Protein AF-A0A6H1MNM1-F1 (afdb_monomer_lite)

Sequence (146 aa):
MNSWDSDLAYQAVVRAFVDGDPLDQAGGALDVRAVVAGIRADAKDGFLLEEVPWERFPDGLSVREVMERLRSGEAPAVRGALDSLIGLCADDMRASVAPTVPFLIRIGADPEARHRAGALAMTAEVARFRLPGCVLACRHAAVPQR

Structure (mmCIF, N/CA/C/O backbone):
data_AF-A0A6H1MNM1-F1
#
_entry.id   AF-A0A6H1MNM1-F1
#
loop_
_atom_site.group_PDB
_atom_site.id
_atom_site.type_symbol
_atom_site.label_atom_id
_atom_site.label_alt_id
_atom_site.label_comp_id
_atom_site.label_asym_id
_atom_site.label_entity_id
_atom_site.label_seq_id
_atom_site.pdbx_PDB_ins_code
_atom_site.Cartn_x
_atom_site.Cartn_y
_atom_site.Cartn_z
_atom_site.occupancy
_atom_site.B_iso_or_equiv
_atom_site.auth_seq_id
_atom_site.auth_comp_id
_atom_site.auth_asym_id
_atom_site.auth_atom_id
_atom_site.pdbx_PDB_model_num
ATOM 1 N N . MET A 1 1 ? 20.705 18.883 5.497 1.00 36.16 1 MET A N 1
ATOM 2 C CA . MET A 1 1 ? 20.008 18.632 4.218 1.00 36.16 1 MET A CA 1
ATOM 3 C C . MET A 1 1 ? 20.250 17.179 3.891 1.00 36.16 1 MET A C 1
ATOM 5 O O . MET A 1 1 ? 21.360 16.837 3.510 1.00 36.16 1 MET A O 1
ATOM 9 N N . ASN A 1 2 ? 19.276 16.321 4.175 1.00 46.53 2 ASN A N 1
ATOM 10 C CA . ASN A 1 2 ? 19.413 14.894 3.910 1.00 46.53 2 ASN A CA 1
ATOM 11 C C . ASN A 1 2 ? 19.104 14.707 2.424 1.00 46.53 2 ASN A C 1
ATOM 13 O O . ASN A 1 2 ? 18.032 15.092 1.960 1.00 46.53 2 ASN A O 1
ATOM 17 N N . SER A 1 3 ? 20.111 14.266 1.677 1.00 58.44 3 SER A N 1
ATOM 18 C CA . SER A 1 3 ? 20.085 14.168 0.221 1.00 58.44 3 SER A CA 1
ATOM 19 C C . SER A 1 3 ? 19.213 12.983 -0.185 1.00 58.44 3 SER A C 1
ATOM 21 O O . SER A 1 3 ? 19.698 11.863 -0.292 1.00 58.44 3 SER A O 1
ATOM 23 N N . TRP A 1 4 ? 17.919 13.226 -0.372 1.00 58.50 4 TRP A N 1
ATOM 24 C CA . TRP A 1 4 ? 16.970 12.289 -0.987 1.00 58.50 4 TRP A CA 1
ATOM 25 C C . TRP A 1 4 ? 17.471 11.777 -2.353 1.00 58.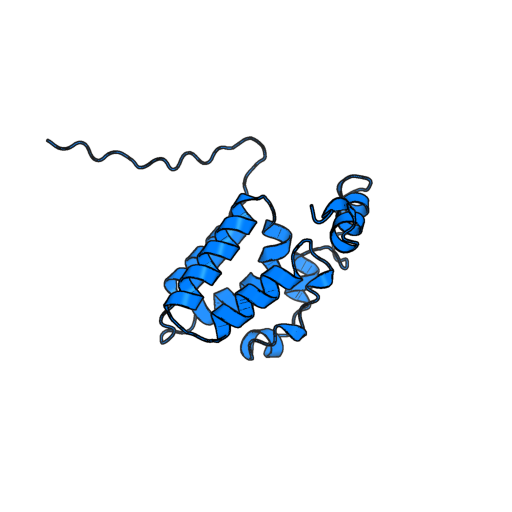50 4 TRP A C 1
ATOM 27 O O . TRP A 1 4 ? 17.188 10.648 -2.728 1.00 58.50 4 TRP A O 1
ATOM 37 N N . ASP A 1 5 ? 18.334 12.544 -3.031 1.00 60.88 5 ASP A N 1
ATOM 38 C CA . ASP A 1 5 ? 19.043 12.156 -4.261 1.00 60.88 5 ASP A CA 1
ATOM 39 C C . ASP A 1 5 ? 20.067 11.011 -4.059 1.00 60.88 5 ASP A C 1
ATOM 41 O O . ASP A 1 5 ? 20.543 10.384 -5.003 1.00 60.88 5 ASP A O 1
ATOM 45 N N . SER A 1 6 ? 20.426 10.705 -2.808 1.00 66.62 6 SER A N 1
ATOM 46 C CA . SER A 1 6 ? 21.313 9.591 -2.438 1.00 66.62 6 SER A CA 1
ATOM 47 C C . SER A 1 6 ? 20.560 8.352 -1.945 1.00 66.62 6 SER A C 1
ATOM 49 O O . SER A 1 6 ? 21.199 7.350 -1.624 1.00 66.62 6 SER A O 1
ATOM 51 N N . ASP A 1 7 ? 19.227 8.406 -1.867 1.00 80.62 7 ASP A N 1
ATOM 52 C CA . ASP A 1 7 ? 18.404 7.243 -1.543 1.00 80.62 7 ASP A CA 1
ATOM 53 C C . ASP A 1 7 ? 18.446 6.245 -2.714 1.00 80.62 7 ASP A C 1
ATOM 55 O O . ASP A 1 7 ? 18.119 6.572 -3.856 1.00 80.62 7 ASP A O 1
ATOM 59 N N . LEU A 1 8 ? 18.870 5.009 -2.436 1.00 82.94 8 LEU A N 1
ATOM 60 C CA . LEU A 1 8 ? 18.999 3.956 -3.443 1.00 82.94 8 LEU A CA 1
ATOM 61 C C . LEU A 1 8 ? 17.650 3.572 -4.064 1.00 82.94 8 LEU A C 1
ATOM 63 O O . LEU A 1 8 ? 17.611 3.241 -5.249 1.00 82.94 8 LEU A O 1
ATOM 67 N N . ALA A 1 9 ? 16.557 3.634 -3.300 1.00 84.44 9 ALA A N 1
ATOM 68 C CA . ALA A 1 9 ? 15.215 3.379 -3.813 1.00 84.44 9 ALA A CA 1
ATOM 69 C C . ALA A 1 9 ? 14.795 4.491 -4.777 1.00 84.44 9 ALA A C 1
ATOM 71 O O . ALA A 1 9 ? 14.304 4.216 -5.873 1.00 84.44 9 ALA A O 1
ATOM 72 N N . TYR A 1 10 ? 15.069 5.745 -4.409 1.00 83.69 10 TYR A N 1
ATOM 73 C CA . TYR A 1 10 ? 14.833 6.894 -5.278 1.00 83.69 10 TYR A CA 1
ATOM 74 C C . TYR A 1 10 ? 15.643 6.789 -6.578 1.00 83.69 10 TYR A C 1
ATOM 76 O O . TYR A 1 10 ? 15.076 6.881 -7.665 1.00 83.69 10 TYR A O 1
ATOM 84 N N . GLN A 1 11 ? 16.942 6.489 -6.496 1.00 86.44 11 GLN A N 1
ATOM 85 C CA . GLN A 1 11 ? 17.795 6.307 -7.676 1.00 86.44 11 GLN A CA 1
ATOM 86 C C . GLN A 1 11 ? 17.340 5.145 -8.566 1.00 86.44 11 GLN A C 1
ATOM 88 O O . GLN A 1 11 ? 17.381 5.257 -9.792 1.00 86.44 11 GLN A O 1
ATOM 93 N N . ALA A 1 12 ? 16.905 4.028 -7.975 1.00 87.06 12 ALA A N 1
ATOM 94 C CA . ALA A 1 12 ? 16.371 2.896 -8.725 1.00 87.06 12 ALA A CA 1
ATOM 95 C C . ALA A 1 12 ? 15.089 3.277 -9.479 1.00 87.06 12 ALA A C 1
ATOM 97 O O . ALA A 1 12 ? 14.951 2.939 -10.653 1.00 87.06 12 ALA A O 1
ATOM 98 N N . VAL A 1 13 ? 14.190 4.029 -8.837 1.00 86.31 13 VAL A N 1
ATOM 99 C CA . VAL A 1 13 ? 12.965 4.541 -9.465 1.00 86.31 13 VAL A CA 1
ATOM 100 C C . VAL A 1 13 ? 13.281 5.531 -10.586 1.00 86.31 13 VAL A C 1
ATOM 102 O O . VAL A 1 13 ? 12.726 5.393 -11.674 1.00 86.31 13 VAL A O 1
ATOM 105 N N . VAL A 1 14 ? 14.200 6.479 -10.377 1.00 85.88 14 VAL A N 1
ATOM 106 C CA . VAL A 1 14 ? 14.624 7.420 -11.429 1.00 85.88 14 VAL A CA 1
ATOM 107 C C . VAL A 1 14 ? 15.159 6.659 -12.642 1.00 85.88 14 VAL A C 1
ATOM 109 O O . VAL A 1 14 ? 14.665 6.849 -13.750 1.00 85.88 14 VAL A O 1
ATOM 112 N N . ARG A 1 15 ? 16.077 5.710 -12.439 1.00 87.62 15 ARG A N 1
ATOM 113 C CA . ARG A 1 15 ? 16.621 4.910 -13.547 1.00 87.62 15 ARG A CA 1
ATOM 114 C C . ARG A 1 15 ? 15.556 4.099 -14.280 1.00 87.62 15 ARG A C 1
ATOM 116 O O . ARG A 1 15 ? 15.642 3.937 -15.490 1.00 87.62 15 ARG A O 1
ATOM 123 N N . ALA A 1 16 ? 14.580 3.562 -13.554 1.00 86.38 16 ALA A N 1
ATOM 124 C CA . ALA A 1 16 ? 13.564 2.689 -14.126 1.00 86.38 16 ALA A CA 1
ATOM 125 C C . ALA A 1 16 ? 12.464 3.444 -14.891 1.00 86.38 16 ALA A C 1
ATOM 127 O O . ALA A 1 16 ? 11.953 2.916 -15.873 1.00 86.38 16 ALA A O 1
ATOM 128 N N . PHE A 1 17 ? 12.089 4.649 -14.446 1.00 86.00 17 PHE A N 1
ATOM 129 C CA . PHE A 1 17 ? 10.905 5.360 -14.954 1.00 86.00 17 PHE A CA 1
ATOM 130 C C . PHE A 1 17 ? 11.195 6.721 -15.597 1.00 86.00 17 PHE A C 1
ATOM 132 O O . PHE A 1 17 ? 10.358 7.212 -16.352 1.00 86.00 17 PHE A O 1
ATOM 139 N N . VAL A 1 18 ? 12.332 7.350 -15.282 1.00 85.81 18 VAL A N 1
ATOM 140 C CA . VAL A 1 18 ? 12.777 8.605 -15.916 1.00 85.81 18 VAL A CA 1
ATOM 141 C C . VAL A 1 18 ? 13.750 8.297 -17.048 1.00 85.81 18 VAL A C 1
ATOM 143 O O . VAL A 1 18 ? 13.580 8.805 -18.153 1.00 85.81 18 VAL A O 1
ATOM 146 N N . ASP A 1 19 ? 14.735 7.435 -16.782 1.00 88.06 19 ASP A N 1
ATOM 147 C CA . ASP A 1 19 ? 15.764 7.072 -17.765 1.00 88.06 19 ASP A CA 1
ATOM 148 C C . ASP A 1 19 ? 15.396 5.827 -18.599 1.00 88.06 19 ASP A C 1
ATOM 150 O O . ASP A 1 19 ? 16.060 5.532 -19.594 1.00 88.06 19 ASP A O 1
ATOM 154 N N . GLY A 1 20 ? 14.358 5.089 -18.193 1.00 86.44 20 GLY A N 1
ATOM 155 C CA . GLY A 1 20 ? 13.905 3.837 -18.808 1.00 86.44 20 GLY A CA 1
ATOM 156 C C . GLY A 1 20 ? 12.449 3.882 -19.275 1.00 86.44 20 GLY A C 1
ATOM 157 O O . GLY A 1 20 ? 11.745 4.867 -19.051 1.00 86.44 20 GLY A O 1
ATOM 158 N N . ASP A 1 21 ? 11.987 2.807 -19.923 1.00 87.62 21 ASP A N 1
ATOM 159 C CA . ASP A 1 21 ? 10.570 2.638 -20.263 1.00 87.62 21 ASP A CA 1
ATOM 160 C C . ASP A 1 21 ? 9.802 2.092 -19.040 1.00 87.62 21 ASP A C 1
ATOM 162 O O . ASP A 1 21 ? 10.083 0.978 -18.582 1.00 87.62 21 ASP A O 1
ATOM 166 N N . PRO A 1 22 ? 8.794 2.816 -18.513 1.00 83.12 22 PRO A N 1
ATOM 167 C CA . PRO A 1 22 ? 7.933 2.326 -17.438 1.00 83.12 22 PRO A CA 1
ATOM 168 C C . PRO A 1 22 ? 7.313 0.945 -17.690 1.00 83.12 22 PRO A C 1
ATOM 170 O O . PRO A 1 22 ? 7.020 0.221 -16.735 1.00 83.12 22 PRO A O 1
ATOM 173 N N . LEU A 1 23 ? 7.083 0.573 -18.954 1.00 89.06 23 LEU A N 1
ATOM 174 C CA . LEU A 1 23 ? 6.503 -0.720 -19.317 1.00 89.06 23 LEU A CA 1
ATOM 175 C C . LEU A 1 23 ? 7.450 -1.893 -19.048 1.00 89.06 23 LEU A C 1
ATOM 177 O O . LEU A 1 23 ? 6.960 -2.981 -18.746 1.00 89.06 23 LEU A O 1
ATOM 181 N N . ASP A 1 24 ? 8.766 -1.674 -19.047 1.00 90.56 24 ASP A N 1
ATOM 182 C CA . ASP A 1 24 ? 9.751 -2.708 -18.699 1.00 90.56 24 ASP A CA 1
ATOM 183 C C . ASP A 1 24 ? 9.630 -3.148 -17.235 1.00 90.56 24 ASP A C 1
ATOM 185 O O . ASP A 1 24 ? 10.057 -4.240 -16.860 1.00 90.56 24 ASP A O 1
ATOM 189 N N . GLN A 1 25 ? 9.019 -2.311 -16.392 1.00 89.81 25 GLN A N 1
ATOM 190 C CA . GLN A 1 25 ? 8.788 -2.623 -14.986 1.00 89.81 25 GLN A CA 1
ATOM 191 C C . GLN A 1 25 ? 7.487 -3.391 -14.752 1.00 89.81 25 GLN A C 1
ATOM 193 O O . GLN A 1 25 ? 7.269 -3.858 -13.634 1.00 89.81 25 GLN A O 1
ATOM 198 N N . ALA A 1 26 ? 6.620 -3.538 -15.760 1.00 92.00 26 ALA A N 1
ATOM 199 C CA . ALA A 1 26 ? 5.319 -4.178 -15.604 1.00 92.00 26 ALA A CA 1
ATOM 200 C C . ALA A 1 26 ? 5.458 -5.628 -15.109 1.00 92.00 26 ALA A C 1
ATOM 202 O O . ALA A 1 26 ? 6.171 -6.444 -15.687 1.00 92.00 26 ALA A O 1
ATOM 203 N N . GLY A 1 27 ? 4.763 -5.962 -14.018 1.00 91.19 27 GLY A N 1
ATOM 204 C CA . GLY A 1 27 ? 4.884 -7.267 -13.359 1.00 91.19 27 GLY A CA 1
ATOM 205 C C . GLY A 1 27 ? 6.164 -7.462 -12.531 1.00 91.19 27 GLY A C 1
ATOM 206 O O . GLY A 1 27 ? 6.317 -8.506 -11.898 1.00 91.19 27 GLY A O 1
ATOM 207 N N . GLY A 1 28 ? 7.073 -6.485 -12.526 1.00 90.44 28 GLY A N 1
ATOM 208 C CA . GLY A 1 28 ? 8.366 -6.541 -11.854 1.00 90.44 28 GLY A CA 1
ATOM 209 C C . GLY A 1 28 ? 8.348 -6.049 -10.405 1.00 90.44 28 GLY A C 1
ATOM 210 O O . GLY A 1 28 ? 7.309 -5.758 -9.815 1.00 90.44 28 GLY A O 1
ATOM 211 N N . ALA A 1 29 ? 9.542 -5.931 -9.820 1.00 91.12 29 ALA A N 1
ATOM 212 C CA . ALA A 1 29 ? 9.719 -5.570 -8.412 1.00 91.12 29 ALA A CA 1
ATOM 213 C C . ALA A 1 29 ? 9.285 -4.132 -8.066 1.00 91.12 29 ALA A C 1
ATOM 215 O O . ALA A 1 29 ? 9.018 -3.869 -6.894 1.00 91.12 29 ALA A O 1
ATOM 216 N N . LEU A 1 30 ? 9.217 -3.241 -9.063 1.00 89.81 30 LEU A N 1
ATOM 217 C CA . LEU A 1 30 ? 8.780 -1.847 -8.931 1.00 89.81 30 LEU A CA 1
ATOM 218 C C . LEU A 1 30 ? 7.331 -1.618 -9.406 1.00 89.81 30 LEU A C 1
ATOM 220 O O . LEU A 1 30 ? 6.793 -0.528 -9.220 1.00 89.81 30 LEU A O 1
ATOM 224 N N . ASP A 1 31 ? 6.665 -2.626 -9.986 1.00 91.50 31 ASP A N 1
ATOM 225 C CA . ASP A 1 31 ? 5.236 -2.532 -10.300 1.00 91.50 31 ASP A CA 1
ATOM 226 C C . ASP A 1 31 ? 4.424 -2.701 -9.016 1.00 91.50 31 ASP A C 1
ATOM 228 O O . ASP A 1 31 ? 4.266 -3.803 -8.486 1.00 91.50 31 ASP A O 1
ATOM 232 N N . VAL A 1 32 ? 3.857 -1.594 -8.538 1.00 90.69 32 VAL A N 1
ATOM 233 C CA . VAL A 1 32 ? 2.963 -1.551 -7.374 1.00 90.69 32 VAL A CA 1
ATOM 234 C C . VAL A 1 32 ? 1.877 -2.624 -7.429 1.00 90.69 32 VAL A C 1
ATOM 236 O O . VAL A 1 32 ? 1.554 -3.213 -6.399 1.00 90.69 32 VAL A O 1
ATOM 239 N N . ARG A 1 33 ? 1.308 -2.911 -8.606 1.00 91.44 33 ARG A N 1
ATOM 240 C CA . ARG A 1 33 ? 0.240 -3.912 -8.744 1.00 91.44 33 ARG A CA 1
ATOM 241 C C . ARG A 1 33 ? 0.778 -5.308 -8.474 1.00 91.44 33 ARG A C 1
ATOM 243 O O . ARG A 1 33 ? 0.128 -6.076 -7.770 1.00 91.44 33 ARG A O 1
ATOM 250 N N . ALA A 1 34 ? 1.965 -5.614 -8.997 1.00 94.94 34 ALA A N 1
ATOM 251 C CA . ALA A 1 34 ? 2.639 -6.887 -8.769 1.00 94.94 34 ALA A CA 1
ATOM 252 C C . ALA A 1 34 ? 3.027 -7.045 -7.295 1.00 94.94 34 ALA A C 1
ATOM 254 O O . ALA A 1 34 ? 2.764 -8.089 -6.700 1.00 94.94 34 ALA A O 1
ATOM 255 N N . VAL A 1 35 ? 3.558 -5.985 -6.677 1.00 94.94 35 VAL A N 1
ATOM 256 C CA . VAL A 1 35 ? 3.895 -5.980 -5.248 1.00 94.94 35 VAL A CA 1
ATOM 257 C C . VAL A 1 35 ? 2.651 -6.207 -4.390 1.00 94.94 35 VAL A C 1
ATOM 259 O O . VAL A 1 35 ? 2.629 -7.136 -3.588 1.00 94.94 35 VAL A O 1
ATOM 262 N N . VAL A 1 36 ? 1.581 -5.434 -4.590 1.00 94.38 36 VAL A N 1
ATOM 263 C CA . VAL A 1 36 ? 0.327 -5.563 -3.825 1.00 94.38 36 VAL A CA 1
ATOM 264 C C . VAL A 1 36 ? -0.333 -6.936 -4.013 1.00 94.38 36 VAL A C 1
ATOM 266 O O . VAL A 1 36 ? -0.874 -7.508 -3.054 1.00 94.38 36 VAL A O 1
ATOM 269 N N . ALA A 1 37 ? -0.287 -7.481 -5.232 1.00 94.62 37 ALA A N 1
ATOM 270 C CA . ALA A 1 37 ? -0.771 -8.826 -5.531 1.00 94.62 37 ALA A CA 1
ATOM 271 C C . ALA A 1 37 ? 0.075 -9.910 -4.845 1.00 94.62 37 ALA A C 1
ATOM 273 O O . ALA A 1 37 ? -0.480 -10.911 -4.396 1.00 94.62 37 ALA A O 1
ATOM 274 N N . GLY A 1 38 ? 1.386 -9.689 -4.720 1.00 95.62 38 GLY A N 1
ATOM 275 C CA . GLY A 1 38 ? 2.326 -10.601 -4.069 1.00 95.62 38 GLY A CA 1
ATOM 276 C C . GLY A 1 38 ? 2.230 -10.639 -2.542 1.00 95.62 38 GLY A C 1
ATOM 277 O O . GLY A 1 38 ? 2.637 -11.632 -1.942 1.00 95.62 38 GLY A O 1
ATOM 278 N N . ILE A 1 39 ? 1.664 -9.611 -1.896 1.00 95.50 39 ILE A N 1
ATOM 279 C CA . ILE A 1 39 ? 1.437 -9.634 -0.443 1.00 95.50 39 ILE A CA 1
ATOM 280 C C . ILE A 1 39 ? 0.437 -10.753 -0.116 1.00 95.50 39 ILE A C 1
ATOM 282 O O . ILE A 1 39 ? -0.708 -10.750 -0.589 1.00 95.50 39 ILE A O 1
ATOM 286 N N . ARG A 1 40 ? 0.855 -11.690 0.735 1.00 95.94 40 ARG A N 1
ATOM 287 C CA . ARG A 1 40 ? 0.040 -12.841 1.138 1.00 95.94 40 ARG A CA 1
ATOM 288 C C . ARG A 1 40 ? -1.237 -12.409 1.865 1.00 95.94 40 ARG A C 1
ATOM 290 O O . ARG A 1 40 ? -1.288 -11.363 2.511 1.00 95.94 40 ARG A O 1
ATOM 297 N N . ALA A 1 41 ? -2.285 -13.224 1.764 1.00 93.75 41 ALA A N 1
ATOM 298 C CA . ALA A 1 41 ? -3.562 -12.939 2.419 1.00 93.75 41 ALA A CA 1
ATOM 299 C C . ALA A 1 41 ? -3.434 -12.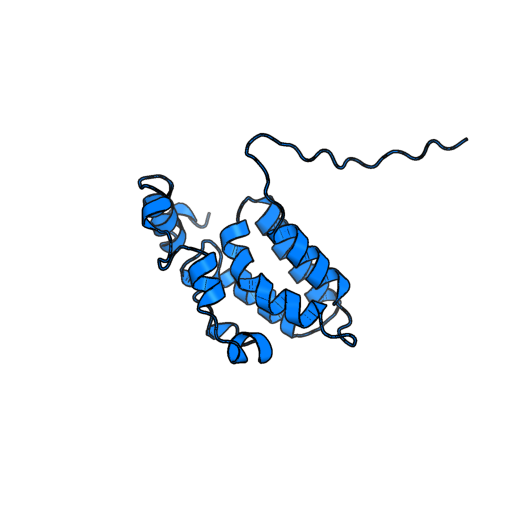888 3.951 1.00 93.75 41 ALA A C 1
ATOM 301 O O . ALA A 1 41 ? -3.934 -11.956 4.569 1.00 93.75 41 ALA A O 1
ATOM 302 N N . ASP A 1 42 ? -2.692 -13.821 4.547 1.00 95.31 42 ASP A N 1
ATOM 303 C CA . ASP A 1 42 ? -2.431 -13.854 5.989 1.00 95.31 42 ASP A CA 1
ATOM 304 C C . ASP A 1 42 ? -1.599 -12.660 6.473 1.00 95.31 42 ASP A C 1
ATOM 306 O O . ASP A 1 42 ? -1.855 -12.144 7.558 1.00 95.31 42 ASP A O 1
ATOM 310 N N . ALA A 1 43 ? -0.677 -12.153 5.649 1.00 95.56 43 ALA A N 1
ATOM 311 C CA . ALA A 1 43 ? 0.036 -10.913 5.947 1.00 95.56 43 ALA A CA 1
ATOM 312 C C . ALA A 1 43 ? -0.915 -9.706 6.015 1.00 95.56 43 ALA A C 1
ATOM 314 O O . ALA A 1 43 ? -0.830 -8.901 6.942 1.00 95.56 43 ALA A O 1
ATOM 315 N N . LYS A 1 44 ? -1.868 -9.606 5.078 1.00 93.44 44 LYS A N 1
ATOM 316 C CA . LYS A 1 44 ? -2.902 -8.551 5.072 1.00 93.44 44 LYS A CA 1
ATOM 317 C C . LYS A 1 44 ? -3.807 -8.650 6.300 1.00 93.44 44 LYS A C 1
ATOM 319 O O . LYS A 1 44 ? -4.122 -7.631 6.907 1.00 93.44 44 LYS A O 1
ATOM 324 N N . ASP A 1 45 ? -4.206 -9.869 6.653 1.00 90.75 45 ASP A N 1
ATOM 325 C CA . ASP A 1 45 ? -5.158 -10.144 7.733 1.00 90.75 45 ASP A CA 1
ATOM 326 C C . ASP A 1 45 ? -4.528 -9.961 9.117 1.00 90.75 45 ASP A C 1
ATOM 328 O O . ASP A 1 45 ? -5.157 -9.414 10.019 1.00 90.75 45 ASP A O 1
ATOM 332 N N . GLY A 1 46 ? -3.268 -10.370 9.275 1.00 91.31 46 GLY A N 1
ATOM 333 C CA . GLY A 1 46 ? -2.491 -10.215 10.505 1.00 91.31 46 GLY A CA 1
ATOM 334 C C . GLY A 1 46 ? -1.815 -8.852 10.664 1.00 91.31 46 GLY A C 1
ATOM 335 O O . GLY A 1 46 ? -1.168 -8.616 11.686 1.00 91.31 46 GLY A O 1
ATOM 336 N N . PHE A 1 47 ? -1.951 -7.962 9.674 1.00 93.25 47 PHE A N 1
ATOM 337 C CA . PHE A 1 47 ? -1.264 -6.669 9.637 1.00 93.25 47 PHE A CA 1
ATOM 338 C C . PHE A 1 47 ? 0.269 -6.821 9.752 1.00 93.25 47 PHE A C 1
ATOM 340 O O . PHE A 1 47 ? 0.928 -6.117 10.519 1.00 93.25 47 PHE A O 1
ATOM 347 N N . LEU A 1 48 ? 0.832 -7.785 9.015 1.00 95.19 48 LEU A N 1
ATOM 348 C CA . LEU A 1 48 ? 2.266 -8.096 8.984 1.00 95.19 48 LEU A CA 1
ATOM 349 C C . LEU A 1 48 ? 2.976 -7.153 8.009 1.00 95.19 48 LEU A C 1
ATOM 351 O O . LEU A 1 48 ? 3.186 -7.471 6.836 1.00 95.19 48 LEU A O 1
ATOM 355 N N . LEU A 1 49 ? 3.273 -5.941 8.473 1.00 95.25 49 LEU A N 1
ATOM 356 C CA . LEU A 1 49 ? 3.873 -4.900 7.640 1.00 95.25 49 LEU A CA 1
ATOM 357 C C . LEU A 1 49 ? 5.290 -5.267 7.187 1.00 95.25 49 LEU A C 1
ATOM 359 O O . LEU A 1 49 ? 5.720 -4.828 6.130 1.00 95.25 49 LEU A O 1
ATOM 363 N N . GLU A 1 50 ? 6.019 -6.073 7.947 1.00 95.25 50 GLU A N 1
ATOM 364 C CA . GLU A 1 50 ? 7.361 -6.557 7.623 1.00 95.25 50 GLU A CA 1
ATOM 365 C C . GLU A 1 50 ? 7.435 -7.421 6.354 1.00 95.25 50 GLU A C 1
ATOM 367 O O . GLU A 1 50 ? 8.501 -7.514 5.755 1.00 95.25 50 GLU A O 1
ATOM 372 N N . GLU A 1 51 ? 6.315 -8.004 5.918 1.00 95.06 51 GLU A N 1
ATOM 373 C CA . GLU A 1 51 ? 6.225 -8.827 4.700 1.00 95.06 51 GLU A CA 1
ATOM 374 C C . GLU A 1 51 ? 6.098 -7.986 3.417 1.00 95.06 51 GLU A C 1
ATOM 376 O O . GLU A 1 51 ? 6.090 -8.514 2.302 1.00 95.06 51 GLU A O 1
ATOM 381 N N . VAL A 1 52 ? 5.962 -6.666 3.550 1.00 96.50 52 VAL A N 1
ATOM 382 C CA . VAL A 1 52 ? 5.884 -5.743 2.417 1.00 96.50 52 VAL A CA 1
ATOM 383 C C . VAL A 1 52 ? 7.289 -5.204 2.120 1.00 96.50 52 VAL A C 1
ATOM 385 O O . VAL A 1 52 ? 7.955 -4.720 3.036 1.00 96.50 52 VAL A O 1
ATOM 388 N N . PRO A 1 53 ? 7.748 -5.227 0.854 1.00 95.00 53 PRO A N 1
ATOM 389 C CA . PRO A 1 53 ? 9.079 -4.751 0.479 1.00 95.00 53 PRO A CA 1
ATOM 390 C C . PRO A 1 53 ? 9.107 -3.219 0.363 1.00 95.00 53 PRO A C 1
ATOM 392 O O . PRO A 1 53 ? 9.196 -2.652 -0.730 1.00 95.00 53 PRO A O 1
ATOM 395 N N . TRP A 1 54 ? 8.947 -2.538 1.495 1.00 94.44 54 TRP A N 1
ATOM 396 C CA . TRP A 1 54 ? 8.865 -1.079 1.588 1.00 94.44 54 TRP A CA 1
ATOM 397 C C . TRP A 1 54 ? 10.088 -0.373 1.005 1.00 94.44 54 TRP A C 1
ATOM 399 O O . TRP A 1 54 ? 9.955 0.679 0.392 1.00 94.44 54 TRP A O 1
ATOM 409 N N . GLU A 1 55 ? 11.270 -0.967 1.143 1.00 92.56 55 GLU A N 1
ATOM 410 C CA . GLU A 1 55 ? 12.548 -0.447 0.655 1.00 92.56 55 GLU A CA 1
ATOM 411 C C . GLU A 1 55 ? 12.622 -0.283 -0.870 1.00 92.56 55 GLU A C 1
ATOM 413 O O . GLU A 1 55 ? 13.569 0.305 -1.381 1.00 92.56 55 GLU A O 1
ATOM 418 N N . ARG A 1 56 ? 11.638 -0.799 -1.615 1.00 91.50 56 ARG A N 1
ATOM 419 C CA . ARG A 1 56 ? 11.554 -0.643 -3.074 1.00 91.50 56 ARG A CA 1
ATOM 420 C C . ARG A 1 56 ? 10.924 0.673 -3.509 1.00 91.50 56 ARG A C 1
ATOM 422 O O . ARG A 1 56 ? 10.986 1.005 -4.690 1.00 91.50 56 ARG A O 1
ATOM 429 N N . PHE A 1 57 ? 10.305 1.399 -2.583 1.00 90.31 57 PHE A N 1
ATOM 430 C CA . PHE A 1 57 ? 9.599 2.636 -2.873 1.00 90.31 57 PHE A CA 1
ATOM 431 C C . PHE A 1 57 ? 10.254 3.808 -2.137 1.00 90.31 57 PHE A C 1
ATOM 433 O O . PHE A 1 57 ? 10.622 3.653 -0.969 1.00 90.31 57 PHE A O 1
ATOM 440 N N . PRO A 1 58 ? 10.364 4.989 -2.773 1.00 88.31 58 PRO A N 1
ATOM 441 C CA . PRO A 1 58 ? 10.817 6.203 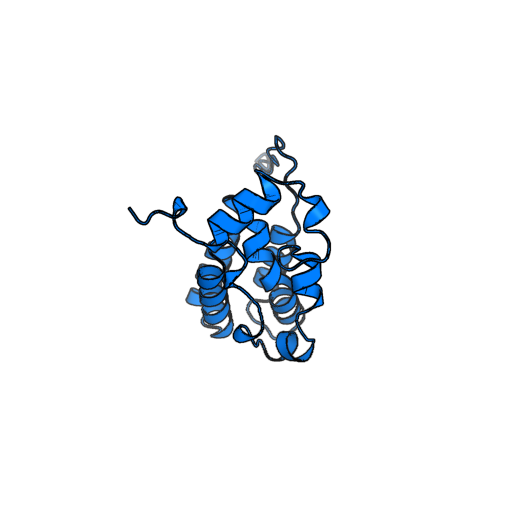-2.101 1.00 88.31 58 PRO A CA 1
ATOM 442 C C . PRO A 1 58 ? 9.981 6.461 -0.845 1.00 88.31 58 PRO A C 1
ATOM 444 O O . PRO A 1 58 ? 8.759 6.326 -0.894 1.00 88.31 58 PRO A O 1
ATOM 447 N N . ASP A 1 59 ? 10.619 6.780 0.279 1.00 89.06 59 ASP A N 1
ATOM 448 C CA . ASP A 1 59 ? 9.968 6.943 1.591 1.00 89.06 59 ASP A CA 1
ATOM 449 C C . ASP A 1 59 ? 9.181 5.723 2.110 1.00 89.06 59 ASP A C 1
ATOM 451 O O . ASP A 1 59 ? 8.467 5.819 3.110 1.00 89.06 59 ASP A O 1
ATOM 455 N N . GLY A 1 60 ? 9.323 4.539 1.508 1.00 91.88 60 GLY A N 1
ATOM 456 C CA . GLY A 1 60 ? 8.536 3.367 1.891 1.00 91.88 60 GLY A CA 1
ATOM 457 C C . GLY A 1 60 ? 8.723 2.949 3.354 1.00 91.88 60 GLY A C 1
ATOM 458 O O . GLY A 1 60 ? 7.757 2.552 4.007 1.00 91.88 60 GLY A O 1
ATOM 459 N N . LEU A 1 61 ? 9.928 3.091 3.917 1.00 92.81 61 LEU A N 1
ATOM 460 C CA . LEU A 1 61 ? 10.163 2.836 5.346 1.00 92.81 61 LEU A CA 1
ATOM 461 C C . LEU A 1 61 ? 9.408 3.833 6.239 1.00 92.81 61 LEU A C 1
ATOM 463 O O . LEU A 1 61 ? 8.809 3.430 7.235 1.00 92.81 61 LEU A O 1
ATOM 467 N N . SER A 1 62 ? 9.349 5.106 5.845 1.00 92.50 62 SER A N 1
ATOM 468 C CA . SER A 1 62 ? 8.534 6.124 6.517 1.00 92.50 62 SER A CA 1
ATOM 469 C C . SER A 1 62 ? 7.043 5.767 6.446 1.00 92.50 62 SER A C 1
ATOM 471 O O . SER A 1 62 ? 6.327 5.882 7.443 1.00 92.50 62 SER A O 1
ATOM 473 N N . VAL A 1 63 ? 6.566 5.259 5.301 1.00 95.19 63 VAL A N 1
ATOM 474 C CA . VAL A 1 63 ? 5.186 4.759 5.148 1.00 95.19 63 VAL A CA 1
ATOM 475 C C . VAL A 1 63 ? 4.909 3.590 6.094 1.00 95.19 63 VAL A C 1
ATOM 477 O O . VAL A 1 63 ? 3.865 3.567 6.751 1.00 95.19 63 VAL A O 1
ATOM 480 N N . ARG A 1 64 ? 5.849 2.645 6.225 1.00 95.94 64 ARG A N 1
ATOM 481 C CA . ARG A 1 64 ? 5.741 1.540 7.187 1.00 95.94 64 ARG A CA 1
ATOM 482 C C . ARG A 1 64 ? 5.586 2.056 8.614 1.00 95.94 64 ARG A C 1
ATOM 484 O O . ARG A 1 64 ? 4.683 1.614 9.319 1.00 95.94 64 ARG A O 1
ATOM 491 N N . GLU A 1 65 ? 6.424 2.997 9.041 1.00 93.75 65 GLU A N 1
ATOM 492 C CA . GLU A 1 65 ? 6.337 3.577 10.387 1.00 93.75 65 GLU A CA 1
ATOM 493 C C . GLU A 1 65 ? 4.988 4.257 10.643 1.00 93.75 65 GLU A C 1
ATOM 495 O O . GLU A 1 65 ? 4.423 4.153 11.734 1.00 93.75 65 GLU A O 1
ATOM 500 N N 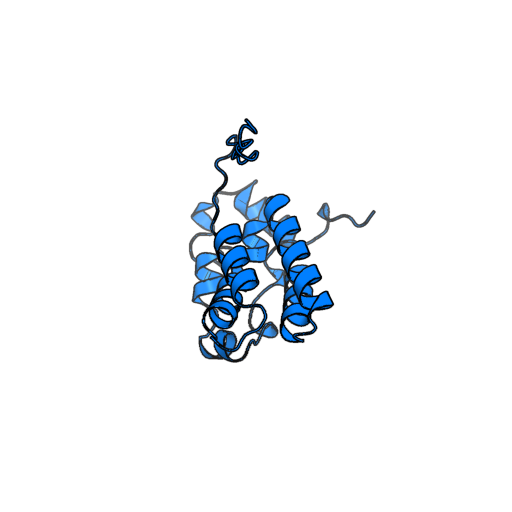. VAL A 1 66 ? 4.442 4.937 9.634 1.00 94.25 66 VAL A N 1
ATOM 501 C CA . VAL A 1 66 ? 3.104 5.532 9.699 1.00 94.25 66 VAL A CA 1
ATOM 502 C C . VAL A 1 66 ? 2.028 4.451 9.873 1.00 94.25 66 VAL A C 1
ATOM 504 O O . VAL A 1 66 ? 1.124 4.616 10.694 1.00 94.25 66 VAL A O 1
ATOM 507 N N . MET A 1 67 ? 2.144 3.321 9.173 1.00 94.31 67 MET A N 1
ATOM 508 C CA . MET A 1 67 ? 1.222 2.190 9.316 1.00 94.31 67 MET A CA 1
ATOM 509 C C . MET A 1 67 ? 1.334 1.492 10.679 1.00 94.31 67 MET A C 1
ATOM 511 O O . MET A 1 67 ? 0.308 1.107 11.238 1.00 94.31 67 MET A O 1
ATOM 515 N N . GLU A 1 68 ? 2.528 1.391 11.269 1.00 92.06 68 GLU A N 1
ATOM 516 C CA . GLU A 1 68 ? 2.704 0.882 12.642 1.00 92.06 68 GLU A CA 1
ATOM 517 C C . GLU A 1 68 ? 1.993 1.776 13.671 1.00 92.06 68 GLU A C 1
ATOM 519 O O . GLU A 1 68 ? 1.325 1.291 14.587 1.00 92.06 68 GLU A O 1
ATOM 524 N N . ARG A 1 69 ? 2.045 3.104 13.493 1.00 89.00 69 ARG A N 1
ATOM 525 C CA . ARG A 1 69 ? 1.276 4.034 14.344 1.00 89.00 69 ARG A CA 1
ATOM 526 C C . ARG A 1 69 ? -0.224 3.815 14.186 1.00 89.00 69 ARG A C 1
ATOM 528 O O . ARG A 1 69 ? -0.955 3.865 15.173 1.00 89.00 69 ARG A O 1
ATOM 535 N N . LEU A 1 70 ? -0.678 3.528 12.968 1.00 87.44 70 LEU A N 1
ATOM 536 C CA . LEU A 1 70 ? -2.078 3.233 12.674 1.00 87.44 70 LEU A CA 1
ATOM 537 C C . LEU A 1 70 ? -2.523 1.917 13.340 1.00 87.44 70 LEU A C 1
ATOM 539 O O . LEU A 1 70 ? -3.610 1.869 13.916 1.00 87.44 70 LEU A O 1
ATOM 543 N N . ARG A 1 71 ? -1.650 0.898 13.363 1.00 85.50 71 ARG A N 1
ATOM 544 C CA . ARG A 1 71 ? -1.859 -0.381 14.067 1.00 85.50 71 ARG A CA 1
ATOM 545 C C . ARG A 1 71 ? -2.079 -0.210 15.569 1.00 85.50 71 ARG A C 1
ATOM 547 O O . ARG A 1 71 ? -2.861 -0.954 16.149 1.00 85.50 71 ARG A O 1
ATOM 554 N N . SER A 1 72 ? -1.402 0.757 16.195 1.00 81.12 72 SER A N 1
ATOM 555 C CA . SER A 1 72 ? -1.503 0.977 17.646 1.00 81.12 72 SER A CA 1
ATOM 556 C C . SER A 1 72 ? -2.906 1.392 18.111 1.00 81.12 72 SER A C 1
ATOM 558 O O . SER A 1 72 ? -3.238 1.208 19.277 1.00 81.12 72 SER A O 1
ATOM 560 N N . GLY A 1 73 ? -3.742 1.932 17.213 1.00 75.75 73 GLY A N 1
ATOM 561 C CA . GLY A 1 73 ? -5.146 2.259 17.492 1.00 75.75 73 GLY A CA 1
ATOM 562 C C . GLY A 1 73 ? -5.374 3.501 18.364 1.00 75.75 73 GLY A C 1
ATOM 563 O O . GLY A 1 73 ? -6.523 3.874 18.609 1.00 75.75 73 GLY A O 1
ATOM 564 N N . GLU A 1 74 ? -4.312 4.181 18.801 1.00 79.62 74 GLU A N 1
ATOM 565 C CA . GLU A 1 74 ? -4.413 5.397 19.608 1.00 79.62 74 GLU A CA 1
ATOM 566 C C . GLU A 1 74 ? -4.976 6.558 18.781 1.00 79.62 74 GLU A C 1
ATOM 568 O O . GLU A 1 74 ? -4.378 6.993 17.797 1.00 79.62 74 GLU A O 1
ATOM 573 N N . ALA A 1 75 ? -6.133 7.097 19.175 1.00 75.50 75 ALA A N 1
ATOM 574 C CA . ALA A 1 75 ? -6.903 8.011 18.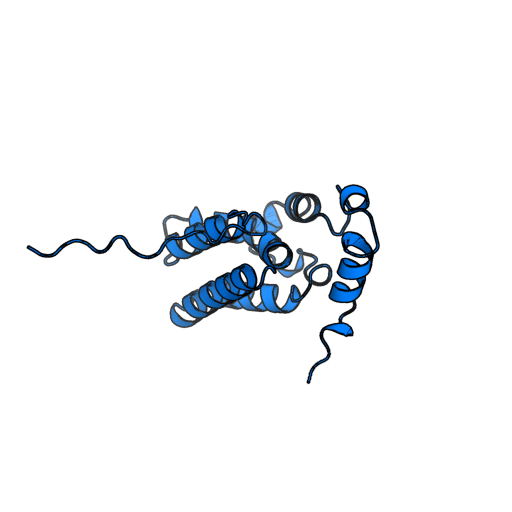323 1.00 75.50 75 ALA A CA 1
ATOM 575 C C . ALA A 1 75 ? -6.128 9.252 17.810 1.00 75.50 75 ALA A C 1
ATOM 577 O O . ALA A 1 75 ? -6.289 9.590 16.631 1.00 75.50 75 ALA A O 1
ATOM 578 N N . PRO A 1 76 ? -5.279 9.931 18.613 1.00 79.38 76 PRO A N 1
ATOM 579 C CA . PRO A 1 76 ? -4.438 11.021 18.111 1.00 79.38 76 PRO A CA 1
ATOM 580 C C . PRO A 1 76 ? -3.368 10.535 17.125 1.00 79.38 76 PRO A C 1
ATOM 582 O O . PRO A 1 76 ? -3.109 11.198 16.120 1.00 79.38 76 PRO A O 1
ATOM 585 N N . ALA A 1 77 ? -2.779 9.364 17.387 1.00 83.12 77 ALA A N 1
ATOM 586 C CA . ALA A 1 77 ? -1.753 8.765 16.539 1.00 83.12 77 ALA A CA 1
ATOM 587 C C . ALA A 1 77 ? -2.332 8.323 15.191 1.00 83.12 77 ALA A C 1
ATOM 589 O O . ALA A 1 77 ? -1.720 8.567 14.155 1.00 83.12 77 ALA A O 1
ATOM 590 N N . VAL A 1 78 ? -3.542 7.756 15.188 1.00 84.25 78 VAL A N 1
ATOM 591 C CA . VAL A 1 78 ? -4.228 7.333 13.964 1.00 84.25 78 VAL A CA 1
ATOM 592 C C . VAL A 1 78 ? -4.566 8.529 13.079 1.00 84.25 78 VAL A C 1
ATOM 594 O O . VAL A 1 78 ? -4.324 8.476 11.877 1.00 84.25 78 VAL A O 1
ATOM 597 N N . ARG A 1 79 ? -5.072 9.634 13.644 1.00 85.00 79 ARG A N 1
ATOM 598 C CA . ARG A 1 79 ? -5.328 10.850 12.854 1.00 85.00 79 ARG A CA 1
ATOM 599 C C . ARG A 1 79 ? -4.039 11.380 12.219 1.00 85.00 79 ARG A C 1
ATOM 601 O O . ARG A 1 79 ? -4.013 11.572 11.010 1.00 85.00 79 ARG A O 1
ATOM 608 N N . GLY A 1 80 ? -2.976 11.543 13.008 1.00 89.38 80 GLY A N 1
ATOM 609 C CA . GLY A 1 80 ? -1.689 12.016 12.489 1.00 89.38 80 GLY A CA 1
ATOM 610 C C . GLY A 1 80 ? -1.078 11.078 11.442 1.00 89.38 80 GLY A C 1
ATOM 611 O O . GLY A 1 80 ? -0.463 11.543 10.483 1.00 89.38 80 GLY A O 1
ATOM 612 N N . ALA A 1 81 ? -1.284 9.765 11.580 1.00 92.19 81 ALA A N 1
ATOM 613 C CA . ALA A 1 81 ? -0.854 8.779 10.596 1.00 92.19 81 ALA A CA 1
ATOM 614 C C . ALA A 1 81 ? -1.605 8.934 9.264 1.00 92.19 81 ALA A C 1
ATOM 616 O O . ALA A 1 81 ? -0.973 9.018 8.213 1.00 92.19 81 ALA A O 1
ATOM 617 N N . LEU A 1 82 ? -2.937 9.039 9.300 1.00 91.38 82 LEU A N 1
ATOM 618 C CA . LEU A 1 82 ? -3.745 9.261 8.098 1.00 91.38 82 LEU A CA 1
ATOM 619 C C . LEU A 1 82 ? -3.367 10.583 7.412 1.00 91.38 82 LEU A C 1
ATOM 621 O O . LEU A 1 82 ? -3.132 10.584 6.209 1.00 91.38 82 LEU A O 1
ATOM 625 N N . ASP A 1 83 ? -3.219 11.673 8.170 1.00 91.12 83 ASP A N 1
ATOM 626 C CA . ASP A 1 83 ? -2.809 12.980 7.634 1.00 91.12 83 ASP A CA 1
ATOM 627 C C . ASP A 1 83 ? -1.423 12.910 6.958 1.00 91.12 83 ASP A C 1
ATOM 629 O O . ASP A 1 83 ? -1.205 13.524 5.912 1.00 91.12 83 ASP A O 1
ATOM 633 N N . SER A 1 84 ? -0.505 12.100 7.499 1.00 93.69 84 SER A N 1
ATOM 634 C CA . SER A 1 84 ? 0.818 11.864 6.900 1.00 93.69 84 SER A CA 1
ATOM 635 C C . SER A 1 84 ? 0.717 11.131 5.557 1.00 93.69 84 SER A C 1
ATOM 637 O O . SER A 1 84 ? 1.369 11.522 4.590 1.00 93.69 84 SER A O 1
ATOM 639 N N . LEU A 1 85 ? -0.138 10.104 5.459 1.00 93.62 85 LEU A N 1
ATOM 640 C CA . LEU A 1 85 ? -0.383 9.400 4.194 1.00 93.62 85 LEU A CA 1
ATOM 641 C C . LEU A 1 85 ? -1.051 10.308 3.145 1.00 93.62 85 LEU A C 1
ATOM 643 O O . LEU A 1 85 ? -0.753 10.181 1.956 1.00 93.62 85 LEU A O 1
ATOM 647 N N . ILE A 1 86 ? -1.929 11.232 3.563 1.00 91.44 86 ILE A N 1
ATOM 648 C CA . ILE A 1 86 ? -2.513 12.253 2.670 1.00 91.44 86 ILE A CA 1
ATOM 649 C C . ILE A 1 86 ? -1.412 13.157 2.125 1.00 91.44 86 ILE A C 1
ATOM 651 O O . ILE A 1 86 ? -1.394 13.412 0.923 1.00 91.44 86 ILE A O 1
ATOM 655 N N . GLY A 1 87 ? -0.501 13.616 2.988 1.00 90.50 87 GLY A N 1
ATOM 656 C CA . GLY A 1 87 ? 0.648 14.433 2.594 1.00 90.50 87 GLY A CA 1
ATOM 657 C C . GLY A 1 87 ? 1.478 13.762 1.502 1.00 90.50 87 GLY A C 1
ATOM 658 O O . GLY A 1 87 ? 1.652 14.332 0.432 1.00 90.50 87 GLY A O 1
ATOM 659 N N . LEU A 1 88 ? 1.854 12.496 1.700 1.00 90.56 88 LEU A N 1
ATOM 660 C CA . LEU A 1 88 ? 2.597 11.722 0.697 1.00 90.56 88 LEU A CA 1
ATOM 661 C C . LEU A 1 88 ? 1.834 11.574 -0.629 1.00 90.56 88 LEU A C 1
ATOM 663 O O . LEU A 1 88 ? 2.415 11.677 -1.707 1.00 90.56 88 LEU A O 1
ATOM 667 N N . CYS A 1 89 ? 0.515 11.368 -0.580 1.00 89.50 89 CYS A N 1
ATOM 668 C CA . CYS A 1 89 ? -0.299 11.368 -1.797 1.00 89.50 89 CYS A CA 1
ATOM 669 C C . CYS A 1 89 ? -0.339 12.754 -2.465 1.00 89.50 89 CYS A C 1
ATOM 671 O O . CYS A 1 89 ? -0.429 12.842 -3.690 1.00 89.50 89 CYS A O 1
ATOM 673 N N . ALA A 1 90 ? -0.311 13.841 -1.694 1.00 87.12 90 ALA A N 1
ATOM 674 C CA . ALA A 1 90 ? -0.278 15.202 -2.221 1.00 87.12 90 ALA A CA 1
ATOM 675 C C . ALA A 1 90 ? 1.069 15.543 -2.882 1.00 87.12 90 ALA A C 1
ATOM 677 O O . ALA A 1 90 ? 1.056 16.260 -3.881 1.00 87.12 90 ALA A O 1
ATOM 678 N N . ASP A 1 91 ? 2.163 14.957 -2.392 1.00 85.69 91 ASP A N 1
ATOM 679 C CA . ASP A 1 91 ? 3.535 15.088 -2.909 1.00 85.69 91 ASP A CA 1
ATOM 680 C C . ASP A 1 91 ? 3.849 14.095 -4.050 1.00 85.69 91 ASP A C 1
ATOM 682 O O . ASP A 1 91 ? 5.000 13.763 -4.317 1.00 85.69 91 ASP A O 1
ATOM 686 N N . ASP A 1 92 ? 2.810 13.582 -4.719 1.00 83.44 92 ASP A N 1
ATOM 687 C CA . ASP A 1 92 ? 2.887 12.627 -5.833 1.00 83.44 92 ASP A CA 1
ATOM 688 C C . ASP A 1 92 ? 3.592 11.287 -5.518 1.00 83.44 92 ASP A C 1
ATOM 690 O O . ASP A 1 92 ? 3.868 10.490 -6.415 1.00 83.44 92 ASP A O 1
ATOM 694 N N . MET A 1 93 ? 3.735 10.931 -4.236 1.00 86.19 93 MET A N 1
ATOM 695 C CA . MET A 1 93 ? 4.293 9.650 -3.773 1.00 86.19 93 MET A CA 1
ATOM 696 C C . MET A 1 93 ? 3.237 8.541 -3.622 1.00 86.19 93 MET A C 1
ATOM 698 O O . MET A 1 93 ? 3.350 7.644 -2.783 1.00 86.19 93 MET A O 1
ATOM 702 N N . ARG A 1 94 ? 2.184 8.553 -4.451 1.00 89.62 94 ARG A N 1
ATOM 703 C CA . ARG A 1 94 ? 1.096 7.551 -4.385 1.00 89.62 94 ARG A CA 1
ATOM 704 C C . ARG A 1 94 ? 1.599 6.118 -4.551 1.00 89.62 94 ARG A C 1
ATOM 706 O O . ARG A 1 94 ? 1.055 5.218 -3.919 1.00 89.62 94 ARG A O 1
ATOM 713 N N . ALA A 1 95 ? 2.637 5.905 -5.362 1.00 88.12 95 ALA A N 1
ATOM 714 C CA . ALA A 1 95 ? 3.241 4.587 -5.542 1.00 88.12 95 ALA A CA 1
ATOM 715 C C . ALA A 1 95 ? 3.816 4.027 -4.227 1.00 88.12 95 ALA A C 1
ATOM 717 O O . ALA A 1 95 ? 3.652 2.843 -3.953 1.00 88.12 95 ALA A O 1
ATOM 718 N N . SER A 1 96 ? 4.391 4.884 -3.381 1.00 91.69 96 SER A N 1
ATOM 719 C CA . SER A 1 96 ? 4.920 4.518 -2.063 1.00 91.69 96 SER A CA 1
ATOM 720 C C . SER A 1 96 ? 3.827 4.239 -1.034 1.00 91.69 96 SER A C 1
ATOM 722 O O . SER A 1 96 ? 4.012 3.425 -0.132 1.00 91.69 96 SER A O 1
ATOM 724 N N . VAL A 1 97 ? 2.665 4.884 -1.175 1.00 95.19 97 VAL A N 1
ATOM 725 C CA . VAL A 1 97 ? 1.507 4.679 -0.289 1.00 95.19 97 VAL A CA 1
ATOM 726 C C . VAL A 1 97 ? 0.664 3.475 -0.721 1.00 95.19 97 VAL A C 1
ATOM 728 O O . VAL A 1 97 ? 0.031 2.833 0.114 1.00 95.19 97 VAL A O 1
ATOM 731 N N . ALA A 1 98 ? 0.658 3.112 -2.003 1.00 94.94 98 ALA A N 1
ATOM 732 C CA . ALA A 1 98 ? -0.179 2.040 -2.539 1.00 94.94 98 ALA A CA 1
ATOM 733 C C . ALA A 1 98 ? -0.076 0.676 -1.821 1.00 94.94 98 ALA A C 1
ATOM 735 O O . ALA A 1 98 ? -1.124 0.049 -1.629 1.00 94.94 98 ALA A O 1
ATOM 736 N N . PRO A 1 99 ? 1.097 0.221 -1.334 1.00 95.75 99 PRO A N 1
ATOM 737 C CA . PRO A 1 99 ? 1.194 -1.021 -0.566 1.00 95.75 99 PRO A CA 1
ATOM 738 C C . PRO A 1 99 ? 0.381 -1.030 0.740 1.00 95.75 99 PRO A C 1
ATOM 740 O O . PRO A 1 99 ? 0.083 -2.100 1.263 1.00 95.75 99 PRO A O 1
ATOM 743 N N . THR A 1 100 ? -0.040 0.134 1.249 1.00 96.38 100 THR A N 1
ATOM 744 C CA . THR A 1 100 ? -0.902 0.244 2.440 1.00 96.38 100 THR A CA 1
ATOM 745 C C . THR A 1 100 ? -2.365 -0.127 2.171 1.00 96.38 100 THR A C 1
ATOM 747 O O . THR A 1 100 ? -3.079 -0.522 3.094 1.00 96.38 100 THR A O 1
ATOM 750 N N . VAL A 1 101 ? -2.828 -0.038 0.918 1.00 95.75 101 VAL A N 1
ATOM 751 C CA . VAL A 1 101 ? -4.249 -0.157 0.545 1.00 95.75 101 VAL A CA 1
ATOM 752 C C . VAL A 1 101 ? -4.906 -1.451 1.035 1.00 95.75 101 VAL A C 1
ATOM 754 O O . VAL A 1 101 ? -5.985 -1.363 1.621 1.00 95.75 101 VAL A O 1
ATOM 757 N N . PRO A 1 102 ? -4.305 -2.647 0.875 1.00 95.88 102 PRO A N 1
ATOM 758 C CA . PRO A 1 102 ? -4.920 -3.875 1.370 1.00 95.88 102 PRO A CA 1
ATOM 759 C C . PRO A 1 102 ? -5.203 -3.841 2.876 1.00 95.88 102 PRO A C 1
ATOM 761 O O . PRO A 1 102 ? -6.256 -4.302 3.308 1.00 95.88 102 PRO A O 1
ATOM 764 N N . PHE A 1 103 ? -4.304 -3.251 3.665 1.00 95.06 103 PHE A N 1
ATOM 765 C CA . PHE A 1 103 ? -4.449 -3.124 5.115 1.00 95.06 103 PHE A CA 1
ATOM 766 C C . PHE A 1 103 ? -5.529 -2.099 5.484 1.00 95.06 103 PHE A C 1
ATOM 768 O O . PHE A 1 103 ? -6.369 -2.356 6.346 1.00 95.06 103 PHE A O 1
ATOM 775 N N . LEU A 1 104 ? -5.561 -0.960 4.784 1.00 94.19 104 LEU A N 1
ATOM 776 C CA . LEU A 1 104 ? -6.596 0.064 4.954 1.00 94.19 104 LEU A CA 1
ATOM 777 C C . LEU A 1 104 ? -7.992 -0.468 4.603 1.00 94.19 104 LEU A C 1
ATOM 779 O O . LEU A 1 104 ? -8.955 -0.152 5.298 1.00 94.19 104 LEU A O 1
ATOM 783 N N . ILE A 1 105 ? -8.108 -1.323 3.582 1.00 94.31 105 ILE A N 1
ATOM 784 C CA . ILE A 1 105 ? -9.362 -2.008 3.246 1.00 94.31 105 ILE A CA 1
ATOM 785 C C . ILE A 1 105 ? -9.807 -2.919 4.391 1.00 94.31 105 ILE A C 1
ATOM 787 O O . ILE A 1 105 ? -10.991 -2.921 4.715 1.00 94.31 105 ILE A O 1
ATOM 791 N N . ARG A 1 106 ? -8.896 -3.663 5.037 1.00 93.19 106 ARG A N 1
ATOM 792 C CA . ARG A 1 106 ? -9.249 -4.518 6.187 1.00 93.19 106 ARG A CA 1
ATOM 793 C C . ARG A 1 106 ? -9.774 -3.700 7.364 1.00 93.19 106 ARG A C 1
ATOM 795 O O . ARG A 1 106 ? -10.847 -4.011 7.871 1.00 93.19 106 ARG A O 1
ATOM 802 N N . ILE A 1 107 ? -9.104 -2.602 7.715 1.00 90.62 107 ILE A N 1
ATOM 803 C CA . ILE A 1 107 ? -9.589 -1.659 8.741 1.00 90.62 107 ILE A CA 1
ATOM 804 C C . ILE A 1 107 ? -10.935 -1.044 8.335 1.00 90.62 107 ILE A C 1
ATOM 806 O O . ILE A 1 107 ? -11.828 -0.866 9.154 1.00 90.62 107 ILE A O 1
ATOM 810 N N . GLY A 1 108 ? -11.090 -0.709 7.054 1.00 91.31 108 GLY A N 1
ATOM 811 C CA . GLY A 1 108 ? -12.319 -0.166 6.486 1.00 91.31 108 GLY A CA 1
ATOM 812 C C . GLY A 1 108 ? -13.482 -1.165 6.410 1.00 91.31 108 GLY A C 1
ATOM 813 O O . GLY A 1 108 ? -14.643 -0.757 6.314 1.00 91.31 108 GLY A O 1
ATOM 814 N N . ALA A 1 109 ? -13.193 -2.464 6.434 1.00 93.06 109 ALA A N 1
ATOM 815 C CA . ALA A 1 109 ? -14.180 -3.536 6.379 1.00 93.06 109 ALA A CA 1
ATOM 816 C C . ALA A 1 109 ? -14.630 -3.998 7.772 1.00 93.06 109 ALA A C 1
ATOM 818 O O . ALA A 1 109 ? -15.741 -4.510 7.892 1.00 93.06 109 ALA A O 1
ATOM 819 N N . ASP A 1 110 ? -13.810 -3.796 8.805 1.00 89.44 110 ASP A N 1
ATOM 820 C CA . ASP A 1 110 ? -14.155 -4.112 10.190 1.00 89.44 110 ASP A CA 1
ATOM 821 C C . ASP A 1 110 ? -15.234 -3.139 10.722 1.00 89.44 110 ASP A C 1
ATOM 823 O O . ASP A 1 110 ? -14.997 -1.924 10.774 1.00 89.44 110 ASP A O 1
ATOM 827 N N . PRO A 1 111 ? -16.436 -3.628 11.090 1.00 86.56 111 PRO A N 1
ATOM 828 C CA . PRO A 1 111 ? -17.510 -2.781 11.604 1.00 86.56 111 PRO A CA 1
ATOM 829 C C . PRO A 1 111 ? -17.196 -2.165 12.974 1.00 86.56 111 PRO A C 1
ATOM 831 O O . PRO A 1 111 ? -17.719 -1.091 13.271 1.00 86.56 111 PRO A O 1
ATOM 834 N N . GLU A 1 112 ? -16.332 -2.794 13.773 1.00 86.38 112 GLU A N 1
ATOM 835 C CA . GLU A 1 112 ? -15.970 -2.335 15.120 1.00 86.38 112 GLU A CA 1
ATOM 836 C C . GLU A 1 112 ? -14.766 -1.377 15.104 1.00 86.38 112 GLU A C 1
ATOM 838 O O . GLU A 1 112 ? -14.448 -0.723 16.103 1.00 86.38 112 GLU A O 1
ATOM 843 N N . ALA A 1 113 ? -14.094 -1.234 13.957 1.00 83.56 113 ALA A N 1
ATOM 844 C CA . ALA A 1 113 ? -12.941 -0.359 13.830 1.00 83.56 113 ALA A CA 1
ATOM 845 C C . ALA A 1 113 ? -13.339 1.120 13.958 1.00 83.56 113 ALA A C 1
ATOM 847 O O . ALA A 1 113 ? -13.919 1.738 13.060 1.00 83.56 113 ALA A O 1
ATOM 848 N N . ARG A 1 114 ? -12.901 1.753 15.051 1.00 81.75 114 ARG A N 1
ATOM 849 C CA . ARG A 1 114 ? -13.123 3.182 15.348 1.00 81.75 114 ARG A CA 1
ATOM 850 C C . ARG A 1 114 ? -12.709 4.133 14.216 1.00 81.75 114 ARG A C 1
ATOM 852 O O . ARG A 1 114 ? -13.258 5.226 14.089 1.00 81.75 114 ARG A O 1
ATOM 859 N N . HIS A 1 115 ? -11.740 3.730 13.396 1.00 85.75 115 HIS A N 1
ATOM 860 C CA . HIS A 1 115 ? -11.145 4.547 12.334 1.00 85.75 115 HIS A CA 1
ATOM 861 C C . HIS A 1 115 ? -11.507 4.088 10.915 1.00 85.75 115 HIS A C 1
ATOM 863 O O . HIS A 1 115 ? -10.910 4.554 9.942 1.00 85.75 115 HIS A O 1
ATOM 869 N N . ARG A 1 116 ? -12.532 3.237 10.786 1.00 90.12 116 ARG A N 1
ATOM 870 C CA . ARG A 1 116 ? -13.031 2.676 9.525 1.00 90.12 116 ARG A CA 1
ATOM 871 C C . ARG A 1 116 ? -13.204 3.717 8.415 1.00 90.12 116 ARG A C 1
ATOM 873 O O . ARG A 1 116 ? -12.692 3.552 7.311 1.00 90.12 116 ARG A O 1
ATOM 880 N N . ALA A 1 117 ? -13.906 4.813 8.710 1.00 91.12 117 ALA A N 1
ATOM 881 C CA . ALA A 1 117 ? -14.185 5.860 7.726 1.00 91.12 117 ALA A CA 1
ATOM 882 C C . ALA A 1 117 ? -12.905 6.542 7.213 1.00 91.12 117 ALA A C 1
ATOM 884 O O . ALA A 1 117 ? -12.790 6.815 6.021 1.00 91.12 117 ALA A O 1
ATOM 885 N N . GLY A 1 118 ? -11.929 6.771 8.098 1.00 91.00 118 GLY A N 1
ATOM 886 C CA . GLY A 1 118 ? -10.635 7.344 7.727 1.00 91.00 118 GLY A CA 1
ATOM 887 C C . GLY A 1 118 ? -9.824 6.408 6.832 1.00 91.00 118 GLY A C 1
ATOM 888 O O . GLY A 1 118 ? -9.294 6.843 5.815 1.00 91.00 118 GLY A O 1
ATOM 889 N N . ALA A 1 119 ? -9.796 5.111 7.148 1.00 92.06 119 ALA A N 1
ATOM 890 C CA . ALA A 1 119 ? -9.098 4.116 6.334 1.00 92.06 119 ALA A CA 1
ATOM 891 C C . ALA A 1 119 ? -9.705 3.970 4.923 1.00 92.06 119 ALA A C 1
ATOM 893 O O . ALA A 1 119 ? -8.977 3.892 3.930 1.00 92.06 119 ALA A O 1
ATOM 894 N N . LEU A 1 120 ? -11.038 4.010 4.810 1.00 93.25 120 LEU A N 1
ATOM 895 C CA . LEU A 1 120 ? -11.727 4.011 3.515 1.00 93.25 120 LEU A CA 1
ATOM 896 C C . LEU A 1 120 ? -11.475 5.300 2.724 1.00 93.25 120 LEU A C 1
ATOM 898 O O . LEU A 1 120 ? -11.238 5.237 1.519 1.00 93.25 120 LEU A O 1
ATOM 902 N N . ALA A 1 121 ? -11.481 6.460 3.388 1.00 92.19 121 ALA A N 1
ATOM 903 C CA . ALA A 1 121 ? -11.149 7.732 2.751 1.00 92.19 121 ALA A CA 1
ATOM 904 C C . ALA A 1 121 ? -9.714 7.729 2.200 1.00 92.19 121 ALA A C 1
ATOM 906 O O . ALA A 1 121 ? -9.495 8.155 1.069 1.00 92.19 121 ALA A O 1
ATOM 907 N N . MET A 1 122 ? -8.758 7.174 2.949 1.00 93.31 122 MET A N 1
ATOM 908 C CA . MET A 1 122 ? -7.382 7.014 2.477 1.00 93.31 122 MET A CA 1
ATOM 909 C C . MET A 1 122 ? -7.256 6.046 1.311 1.00 93.31 122 MET A C 1
ATOM 911 O O . MET A 1 122 ? -6.557 6.344 0.348 1.00 93.31 122 MET A O 1
ATOM 915 N N . THR A 1 123 ? -7.964 4.917 1.358 1.00 93.31 123 THR A N 1
ATOM 916 C CA . THR A 1 123 ? -8.017 3.974 0.231 1.00 93.31 123 THR A CA 1
ATOM 917 C C . THR A 1 123 ? -8.496 4.676 -1.039 1.00 93.31 123 THR A C 1
ATOM 919 O O . THR A 1 123 ? -7.909 4.509 -2.107 1.00 93.31 123 THR A O 1
ATOM 922 N N . ALA A 1 124 ? -9.540 5.501 -0.916 1.00 91.00 124 ALA A N 1
ATOM 923 C CA . ALA A 1 124 ? -10.033 6.301 -2.023 1.00 91.00 124 ALA A CA 1
ATOM 924 C C . ALA A 1 124 ? -8.985 7.318 -2.497 1.00 91.00 124 ALA A C 1
ATOM 926 O O . ALA A 1 124 ? -8.775 7.425 -3.698 1.00 91.00 124 ALA A O 1
ATOM 927 N N . GLU A 1 125 ? -8.302 8.023 -1.590 1.00 90.81 125 GLU A N 1
ATOM 928 C CA . GLU A 1 125 ? -7.277 9.015 -1.944 1.00 90.81 125 GLU A CA 1
ATOM 929 C C . GLU A 1 125 ? -6.103 8.406 -2.719 1.00 90.81 125 GLU A C 1
ATOM 931 O O . GLU A 1 125 ? -5.677 8.967 -3.728 1.00 90.81 125 GLU A O 1
ATOM 936 N N . VAL A 1 126 ? -5.634 7.222 -2.323 1.00 88.56 126 VAL A N 1
ATOM 937 C CA . VAL A 1 126 ? -4.585 6.500 -3.059 1.00 88.56 126 VAL A CA 1
ATOM 938 C C . VAL A 1 126 ? -5.050 6.127 -4.469 1.00 88.56 126 VAL A C 1
ATOM 940 O O . VAL A 1 126 ? -4.281 6.226 -5.424 1.00 88.56 126 VAL A O 1
ATOM 943 N N . ALA A 1 127 ? -6.318 5.732 -4.618 1.00 85.31 127 ALA A N 1
ATOM 944 C CA . ALA A 1 127 ? -6.906 5.384 -5.909 1.00 85.31 127 ALA A CA 1
ATOM 945 C C . ALA A 1 127 ? -7.200 6.606 -6.801 1.00 85.31 127 ALA A C 1
ATOM 947 O O . ALA A 1 127 ? -7.464 6.445 -7.996 1.00 85.31 127 ALA A O 1
ATOM 948 N N . ARG A 1 128 ? -7.170 7.833 -6.260 1.00 81.38 128 ARG A N 1
ATOM 949 C CA . ARG A 1 128 ? -7.389 9.043 -7.057 1.00 81.38 128 ARG A CA 1
ATOM 950 C C . ARG A 1 128 ? -6.207 9.276 -7.981 1.00 81.38 128 ARG A C 1
ATOM 952 O O . ARG A 1 128 ? -5.136 9.708 -7.567 1.00 81.38 128 ARG A O 1
ATOM 959 N N . PHE A 1 129 ? -6.449 9.069 -9.267 1.00 61.72 129 PHE A N 1
ATOM 960 C CA . PHE A 1 129 ? -5.538 9.485 -10.317 1.00 61.72 129 PHE A CA 1
ATOM 961 C C . PHE A 1 129 ? -5.631 11.005 -10.510 1.00 61.72 129 PHE A C 1
ATOM 963 O O . PHE A 1 129 ? -6.711 11.533 -10.793 1.00 61.72 129 PHE A O 1
ATOM 970 N N . ARG A 1 130 ? -4.509 11.721 -10.386 1.00 58.91 130 ARG A N 1
ATOM 971 C CA . ARG A 1 130 ? -4.387 13.054 -10.986 1.00 58.91 130 ARG A CA 1
ATOM 972 C C . ARG A 1 130 ? -3.793 12.880 -12.375 1.00 58.91 130 ARG A C 1
ATOM 974 O O . ARG A 1 130 ? -2.654 12.453 -12.513 1.00 58.91 130 ARG A O 1
ATOM 981 N N . LEU A 1 131 ? -4.565 13.234 -13.400 1.00 44.34 131 LEU A N 1
ATOM 982 C CA . LEU A 1 131 ? -3.983 13.530 -14.706 1.00 44.34 131 LEU A CA 1
ATOM 983 C C . LEU A 1 131 ? -2.978 14.679 -14.511 1.00 44.34 131 LEU A C 1
ATOM 985 O O . LEU A 1 131 ? -3.352 15.679 -13.882 1.00 44.34 131 LEU A O 1
ATO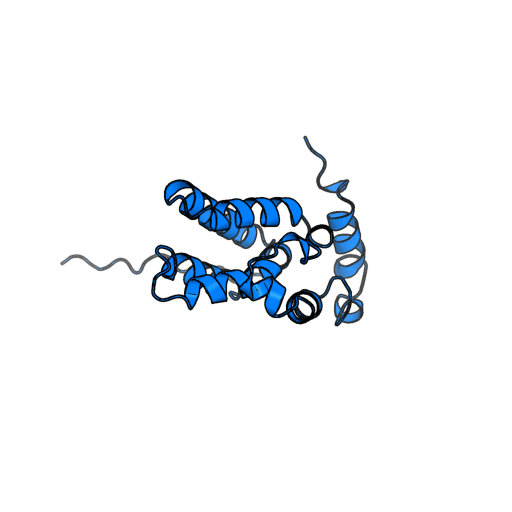M 989 N N . PRO A 1 132 ? -1.743 14.581 -15.032 1.00 42.50 132 PRO A N 1
ATOM 990 C CA . PRO A 1 132 ? -0.836 15.721 -15.072 1.00 42.50 132 PRO A CA 1
ATOM 991 C C . PRO A 1 132 ? -1.559 16.918 -15.709 1.00 42.50 132 PRO A C 1
ATOM 993 O O . PRO A 1 132 ? -2.052 16.824 -16.831 1.00 42.50 132 PRO A O 1
ATOM 996 N N . GLY A 1 133 ? -1.698 18.020 -14.965 1.00 42.44 133 GLY A N 1
ATOM 997 C CA . GLY A 1 133 ? -2.396 19.234 -15.414 1.00 42.44 133 GLY A CA 1
ATOM 998 C C . GLY A 1 133 ? -3.863 19.387 -14.983 1.00 42.44 133 GLY A C 1
ATOM 999 O O . GLY A 1 133 ? -4.425 20.468 -15.159 1.00 42.44 133 GLY A O 1
ATOM 1000 N N . CYS A 1 134 ? -4.493 18.388 -14.356 1.00 39.34 134 CYS A N 1
ATOM 1001 C CA . CYS A 1 134 ? -5.826 18.558 -13.769 1.00 39.34 134 CYS A CA 1
ATOM 1002 C C . CYS A 1 134 ? -5.731 18.953 -12.291 1.00 39.34 134 CYS A C 1
ATOM 1004 O O . CYS A 1 134 ? -5.649 18.108 -11.398 1.00 39.34 134 CYS A O 1
ATOM 1006 N N . VAL A 1 135 ? -5.838 20.256 -12.017 1.00 37.56 135 VAL A N 1
ATOM 1007 C CA . VAL A 1 135 ? -6.297 20.731 -10.708 1.00 37.56 135 VAL A CA 1
ATOM 1008 C C . VAL A 1 135 ? -7.728 20.221 -10.541 1.00 37.56 135 VAL A C 1
ATOM 1010 O O . VAL A 1 135 ? -8.656 20.746 -11.153 1.00 37.56 135 VAL A O 1
ATOM 1013 N N . LEU A 1 136 ? -7.920 19.173 -9.738 1.00 38.22 136 LEU A N 1
ATOM 1014 C CA . LEU A 1 136 ? -9.247 18.790 -9.262 1.00 38.22 136 LEU A CA 1
ATOM 1015 C C . LEU A 1 136 ? -9.749 19.936 -8.380 1.00 38.22 136 LEU A C 1
ATOM 1017 O O . LEU A 1 136 ? -9.452 20.019 -7.188 1.00 38.22 136 LEU A O 1
ATOM 1021 N N . ALA A 1 137 ? -10.463 20.867 -9.007 1.00 38.56 137 ALA A N 1
ATOM 1022 C CA . ALA A 1 137 ? -11.155 21.954 -8.351 1.00 38.56 137 ALA A CA 1
ATOM 1023 C C . ALA A 1 137 ? -12.309 21.375 -7.526 1.00 38.56 137 ALA A C 1
ATOM 1025 O O . ALA A 1 137 ? -13.465 21.385 -7.929 1.00 38.56 137 ALA A O 1
ATOM 1026 N N . CYS A 1 138 ? -11.992 20.889 -6.333 1.00 32.78 138 CYS A N 1
ATOM 1027 C CA . CYS A 1 138 ? -12.953 20.800 -5.248 1.00 32.78 138 CYS A CA 1
ATOM 1028 C C . CYS A 1 138 ? -12.680 21.958 -4.286 1.00 32.78 138 CYS A C 1
ATOM 1030 O O . CYS A 1 138 ? -12.294 21.762 -3.138 1.00 32.78 138 CYS A O 1
ATOM 1032 N N . ARG A 1 139 ? -12.869 23.197 -4.760 1.00 35.69 139 ARG A N 1
ATOM 1033 C CA . ARG A 1 139 ? -13.197 24.290 -3.843 1.00 35.69 139 ARG A CA 1
ATOM 1034 C C . ARG A 1 139 ? -14.697 24.222 -3.613 1.00 35.69 139 ARG A C 1
ATOM 1036 O O . ARG A 1 139 ? -15.463 24.369 -4.557 1.00 35.69 139 ARG A O 1
ATOM 1043 N N . HIS A 1 140 ? -15.054 23.930 -2.366 1.00 33.12 140 HIS A N 1
ATOM 1044 C CA . HIS A 1 140 ? -16.349 24.164 -1.739 1.00 33.12 140 HIS A CA 1
ATOM 1045 C C . HIS A 1 140 ? -17.311 24.984 -2.603 1.00 33.12 140 HIS A C 1
ATOM 1047 O O . HIS A 1 140 ? -17.097 26.179 -2.816 1.00 33.12 140 HIS A O 1
ATOM 1053 N N . ALA A 1 141 ? -18.395 24.343 -3.043 1.00 35.25 141 ALA A N 1
ATOM 1054 C CA . ALA A 1 141 ? -19.609 25.054 -3.388 1.00 35.25 141 ALA A CA 1
ATOM 1055 C C . ALA A 1 141 ? -19.986 25.911 -2.172 1.00 35.25 141 ALA A C 1
ATOM 1057 O O . ALA A 1 141 ? -20.381 25.390 -1.128 1.00 35.25 141 ALA A O 1
ATOM 1058 N N . ALA A 1 142 ? -19.779 27.221 -2.284 1.00 37.16 142 ALA A N 1
ATOM 1059 C CA . ALA A 1 142 ? -20.322 28.172 -1.339 1.00 37.16 142 ALA A CA 1
ATOM 1060 C C . ALA A 1 142 ? -21.846 28.035 -1.402 1.00 37.16 142 ALA A C 1
ATOM 1062 O O . ALA A 1 142 ? -22.465 28.308 -2.430 1.00 37.16 142 ALA A O 1
ATOM 1063 N N . VAL A 1 143 ? -22.436 27.556 -0.311 1.00 40.34 143 VAL A N 1
ATOM 1064 C CA . VAL A 1 143 ? -23.877 27.632 -0.081 1.00 40.34 143 VAL A CA 1
ATOM 1065 C C . VAL A 1 143 ? -24.235 29.123 -0.052 1.00 40.34 143 VAL A C 1
ATOM 1067 O O . VAL A 1 143 ? -23.689 29.836 0.793 1.00 40.34 143 VAL A O 1
ATOM 1070 N N . PRO A 1 144 ? -25.103 29.633 -0.944 1.00 35.75 144 PRO A N 1
ATOM 1071 C CA . PRO A 1 144 ? -25.553 31.010 -0.843 1.00 35.75 144 PRO A CA 1
ATOM 1072 C C . PRO A 1 144 ? -26.441 31.119 0.398 1.00 35.75 144 PRO A C 1
ATOM 1074 O O . PRO A 1 144 ? -27.491 30.478 0.482 1.00 35.75 144 PRO A O 1
ATOM 1077 N N . GLN A 1 145 ? -25.998 31.897 1.386 1.00 41.69 145 GLN A N 1
ATOM 1078 C CA . GLN A 1 145 ? -26.882 32.321 2.465 1.00 41.69 145 GLN A CA 1
ATOM 1079 C C . GLN A 1 145 ? -27.881 33.330 1.892 1.00 41.69 145 GLN A C 1
ATOM 1081 O O . GLN A 1 145 ? -27.494 34.231 1.146 1.00 41.69 145 GLN A O 1
ATOM 1086 N N . ARG A 1 146 ? -29.163 33.097 2.180 1.00 49.00 146 ARG A N 1
ATOM 1087 C CA . ARG A 1 146 ? -30.259 34.028 1.898 1.00 49.00 146 ARG A CA 1
ATOM 1088 C C . ARG A 1 146 ? -30.236 35.196 2.868 1.00 49.00 146 ARG A C 1
ATOM 1090 O O . ARG A 1 146 ? -29.885 34.949 4.042 1.00 49.00 146 ARG A O 1
#

Radius of gyration: 16.88 Å; chains: 1; bounding box: 52×48×40 Å

Secondary structure (DSSP, 8-state):
---GGG-HHHHHHHHHHTSS-GGGGTTSTT-HHHHHHHS-HHHHHHT-GGGS-GGGSTTHHHHHHHHHHHHT--HHHHHHHHHHHHHHHHTT-HHHHGGGHHHHHHHHH-TT-TTHHHHHHHHHHHH----TT-------------

pLDDT: mean 82.61, std 17.84, range [32.78, 96.5]

Foldseek 3Di:
DPPLVPQPLSVVCCCPPVVHPVVVCVLHPLPLVVQLVPQDPVCLVVVVLVSRPLSNARCLVVLSVLSVLCVVLDVVSVVVSLVVLLVCLVVVRLSSNSSCLSNLVNLLPDPPRPCNVSSVVSNVSSVDDDDVPDPPPPDDPPDDDD